Protein AF-A0A3R7DG81-F1 (afdb_monomer_lite)

Radius of gyration: 14.07 Å; chains: 1; bounding box: 36×26×33 Å

Sequence (83 aa):
MSENQIPWSQYDQAYKHIHDRITDLLNSNLTAVKPNKKISRYAFTWNTDGTLSALEGYDGDELLFTLNFTWNSDGTLQQISRS

Secondary structure (DSSP, 8-state):
-------TT-HHHHHHHHHHHHHHHIIIII----TT----EEEEEE-TTS-EEEEEEEETTEEEEEEEEEE-TTS-EEEEEE-

Foldseek 3Di:
DDDPDDPPPPVVVVVVVVVVVVVCVCVPPPDPPPPPADFPDWDWDADPVRHTQKIWTDRVPHTPKIWGWDADPVRHTDDIDID

Structure (mmCIF, N/CA/C/O backbone):
data_AF-A0A3R7DG81-F1
#
_entry.id   AF-A0A3R7DG81-F1
#
loop_
_atom_site.group_PDB
_atom_site.id
_atom_site.type_symbol
_atom_site.label_atom_id
_atom_site.label_alt_id
_atom_site.label_comp_id
_atom_site.label_asym_id
_atom_site.label_entity_id
_atom_site.label_seq_id
_atom_site.pdbx_PDB_ins_code
_atom_site.Cartn_x
_atom_site.Cartn_y
_atom_site.Cartn_z
_atom_site.occupancy
_atom_site.B_iso_or_equiv
_atom_site.auth_seq_id
_atom_site.auth_comp_id
_atom_site.auth_asym_id
_atom_site.auth_atom_id
_atom_site.pdbx_PDB_model_num
ATOM 1 N N . MET A 1 1 ? 21.625 9.623 8.090 1.00 35.19 1 MET A N 1
ATOM 2 C CA . MET A 1 1 ? 20.520 8.703 8.420 1.00 35.19 1 MET A CA 1
ATOM 3 C C . MET A 1 1 ? 20.885 7.377 7.792 1.00 35.19 1 MET A C 1
ATOM 5 O O . MET A 1 1 ? 21.142 7.364 6.599 1.00 35.19 1 MET A O 1
ATOM 9 N N . SER A 1 2 ? 21.062 6.329 8.590 1.00 42.25 2 SER A N 1
ATOM 10 C CA . SER A 1 2 ? 21.513 5.030 8.089 1.00 42.25 2 SER A CA 1
ATOM 11 C C . SER A 1 2 ? 20.315 4.305 7.487 1.00 42.25 2 SER A C 1
ATOM 13 O O . SER A 1 2 ? 19.371 3.986 8.206 1.00 42.25 2 SER A O 1
ATOM 15 N N . GLU A 1 3 ? 20.319 4.101 6.172 1.00 52.19 3 GLU A N 1
ATOM 16 C CA . GLU A 1 3 ? 19.377 3.196 5.521 1.00 52.19 3 GLU A CA 1
ATOM 17 C C . GLU A 1 3 ? 19.649 1.786 6.052 1.00 52.19 3 GLU A C 1
ATOM 19 O O . GLU A 1 3 ? 20.723 1.223 5.833 1.00 52.19 3 GLU A O 1
ATOM 24 N N . ASN A 1 4 ? 18.704 1.232 6.812 1.00 58.66 4 ASN A N 1
ATOM 25 C CA . ASN A 1 4 ? 18.782 -0.146 7.281 1.00 58.66 4 ASN A CA 1
ATOM 26 C C . ASN A 1 4 ? 18.605 -1.080 6.077 1.00 58.66 4 ASN A C 1
ATOM 28 O O . ASN A 1 4 ? 17.489 -1.466 5.736 1.00 58.66 4 ASN A O 1
ATOM 32 N N . GLN A 1 5 ? 19.710 -1.426 5.417 1.00 53.97 5 GLN A N 1
ATOM 33 C CA . GLN A 1 5 ? 19.730 -2.465 4.395 1.00 53.97 5 GLN A CA 1
ATOM 34 C C . GLN A 1 5 ? 19.523 -3.822 5.069 1.00 53.97 5 GLN A C 1
ATOM 36 O O . GLN A 1 5 ? 20.382 -4.308 5.806 1.00 53.97 5 GLN A O 1
ATOM 41 N N . ILE A 1 6 ? 18.357 -4.423 4.841 1.00 56.81 6 ILE A N 1
ATOM 42 C CA . ILE A 1 6 ? 18.029 -5.744 5.374 1.00 56.81 6 ILE A CA 1
ATOM 43 C C . ILE A 1 6 ? 18.627 -6.805 4.436 1.00 56.81 6 ILE A C 1
ATOM 45 O O . ILE A 1 6 ? 18.369 -6.755 3.231 1.00 56.81 6 ILE A O 1
ATOM 49 N N . PRO A 1 7 ? 19.421 -7.766 4.947 1.00 56.31 7 PRO A N 1
ATOM 50 C CA . PRO A 1 7 ? 19.979 -8.848 4.138 1.00 56.31 7 PRO A CA 1
ATOM 51 C C . PRO A 1 7 ? 18.883 -9.637 3.401 1.00 56.31 7 PRO A C 1
ATOM 53 O O . PRO A 1 7 ? 17.845 -9.942 3.990 1.00 56.31 7 PRO A O 1
ATOM 56 N N . TRP A 1 8 ? 19.142 -10.017 2.141 1.00 46.44 8 TRP A N 1
ATOM 57 C CA . TRP A 1 8 ? 18.192 -10.595 1.161 1.00 46.44 8 TRP A CA 1
ATOM 58 C C . TRP A 1 8 ? 17.447 -11.892 1.585 1.00 46.44 8 TRP A C 1
ATOM 60 O O . TRP A 1 8 ? 16.680 -12.453 0.820 1.00 46.44 8 TRP A O 1
ATOM 70 N N . SER A 1 9 ? 17.580 -12.388 2.810 1.00 54.22 9 SER A N 1
ATOM 71 C CA . SER A 1 9 ? 16.877 -13.585 3.302 1.00 54.22 9 SER A CA 1
ATOM 72 C C . SER A 1 9 ? 15.974 -13.333 4.512 1.00 54.22 9 SER A C 1
ATOM 74 O O . SER A 1 9 ? 15.427 -14.280 5.070 1.00 54.22 9 SER A O 1
ATOM 76 N N . GLN A 1 10 ? 15.824 -12.080 4.952 1.00 59.84 10 GLN A N 1
ATOM 77 C CA . GLN A 1 10 ? 15.043 -11.715 6.140 1.00 59.84 10 GLN A CA 1
ATOM 78 C C . GLN A 1 10 ? 13.729 -11.021 5.759 1.00 59.84 10 GLN A C 1
ATOM 80 O O . GLN A 1 10 ? 13.398 -9.955 6.281 1.00 59.84 10 GLN A O 1
ATOM 85 N N . TYR A 1 11 ? 12.974 -11.633 4.840 1.00 60.38 11 TYR A N 1
ATOM 86 C CA . TYR A 1 11 ? 11.698 -11.102 4.353 1.00 60.38 11 TYR A CA 1
ATOM 87 C C . TYR A 1 11 ? 10.707 -10.809 5.485 1.00 60.38 11 TYR A C 1
ATOM 89 O O . TYR A 1 11 ? 10.012 -9.804 5.416 1.00 60.38 11 TYR A O 1
ATOM 97 N N . ASP A 1 12 ? 10.710 -11.597 6.564 1.00 61.56 12 ASP A N 1
ATOM 98 C CA . ASP A 1 12 ? 9.864 -11.347 7.738 1.00 61.56 12 ASP A CA 1
ATOM 99 C C . ASP A 1 12 ? 10.251 -10.067 8.492 1.00 61.56 12 ASP A C 1
ATOM 101 O O . ASP A 1 12 ? 9.384 -9.327 8.953 1.00 61.56 12 ASP A O 1
ATOM 105 N N . GLN A 1 13 ? 11.550 -9.764 8.601 1.00 59.44 13 GLN A N 1
ATOM 106 C CA . GLN A 1 13 ? 12.012 -8.527 9.237 1.00 59.44 13 GLN A CA 1
ATOM 107 C C . GLN A 1 13 ? 11.758 -7.321 8.338 1.00 59.44 13 GLN A C 1
ATOM 109 O O . GLN A 1 13 ? 11.330 -6.280 8.828 1.00 59.44 13 GLN A O 1
ATOM 114 N N . ALA A 1 14 ? 11.952 -7.470 7.025 1.00 60.03 14 ALA A N 1
ATOM 115 C CA . ALA A 1 14 ? 11.588 -6.441 6.057 1.00 60.03 14 ALA A CA 1
ATOM 116 C C . ALA A 1 14 ? 10.082 -6.166 6.072 1.00 60.03 14 ALA A C 1
ATOM 118 O O . ALA A 1 14 ? 9.671 -5.011 6.158 1.00 60.03 14 ALA A O 1
ATOM 119 N N . TYR A 1 15 ? 9.262 -7.217 6.092 1.00 65.88 15 TYR A N 1
ATOM 120 C CA . TYR A 1 15 ? 7.814 -7.110 6.215 1.00 65.88 15 TYR A CA 1
ATOM 121 C C . TYR A 1 15 ? 7.414 -6.429 7.522 1.00 65.88 15 TYR A C 1
ATOM 123 O O . TYR A 1 15 ? 6.608 -5.504 7.497 1.00 65.88 15 TYR A O 1
ATOM 131 N N . LYS A 1 16 ? 8.018 -6.817 8.653 1.00 68.88 16 LYS A N 1
ATOM 132 C CA . LYS A 1 16 ? 7.770 -6.180 9.949 1.00 68.88 16 LYS A CA 1
ATOM 133 C C . LYS A 1 16 ? 8.152 -4.701 9.938 1.00 68.88 16 LYS A C 1
ATOM 135 O O . LYS A 1 16 ? 7.352 -3.879 10.354 1.00 68.88 16 LYS A O 1
ATOM 140 N N . HIS A 1 17 ? 9.321 -4.339 9.416 1.00 66.38 17 HIS A N 1
ATOM 141 C CA . HIS A 1 17 ? 9.735 -2.937 9.334 1.00 66.38 17 HIS A CA 1
ATOM 142 C C . HIS A 1 17 ? 8.813 -2.104 8.439 1.00 66.38 17 HIS A C 1
ATOM 144 O O . HIS A 1 17 ? 8.492 -0.970 8.790 1.00 66.38 17 HIS A O 1
ATOM 150 N N . ILE A 1 18 ? 8.354 -2.662 7.315 1.00 66.75 18 ILE A N 1
ATOM 151 C CA . ILE A 1 18 ? 7.363 -2.017 6.446 1.00 66.75 18 ILE A CA 1
ATOM 152 C C . ILE A 1 18 ? 6.026 -1.873 7.184 1.00 66.75 18 ILE A C 1
ATOM 154 O O . ILE A 1 18 ? 5.452 -0.788 7.194 1.00 66.75 18 ILE A O 1
ATOM 158 N N . HIS A 1 19 ? 5.555 -2.933 7.842 1.00 68.12 19 HIS A N 1
ATOM 159 C CA . HIS A 1 19 ? 4.314 -2.940 8.614 1.00 68.12 19 HIS A CA 1
ATOM 160 C C . HIS A 1 19 ? 4.335 -1.918 9.757 1.00 68.12 19 HIS A C 1
ATOM 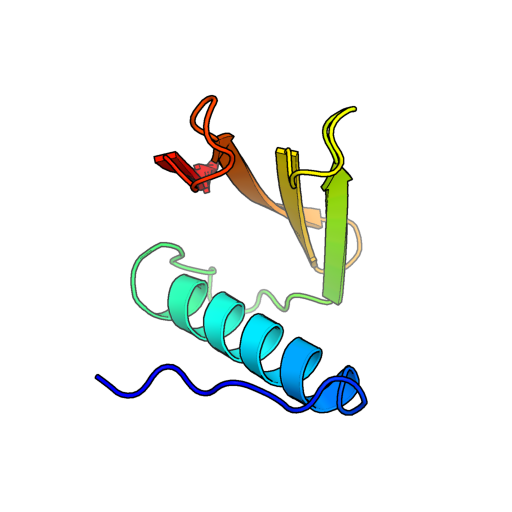162 O O . HIS A 1 19 ? 3.406 -1.119 9.886 1.00 68.12 19 HIS A O 1
ATOM 168 N N . ASP A 1 20 ? 5.405 -1.909 10.549 1.00 67.94 20 ASP A N 1
ATOM 169 C CA . ASP A 1 20 ? 5.606 -0.991 11.668 1.00 67.94 20 ASP A CA 1
ATOM 170 C C . ASP A 1 20 ? 5.692 0.449 11.150 1.00 67.94 20 ASP A C 1
ATOM 172 O O . ASP A 1 20 ? 5.035 1.338 11.683 1.00 67.94 20 ASP A O 1
ATOM 176 N N . ARG A 1 21 ? 6.407 0.689 10.040 1.00 67.44 21 ARG A N 1
ATOM 177 C CA . ARG A 1 21 ? 6.522 2.031 9.456 1.00 67.44 21 ARG A CA 1
ATOM 178 C C . ARG A 1 21 ? 5.207 2.536 8.869 1.00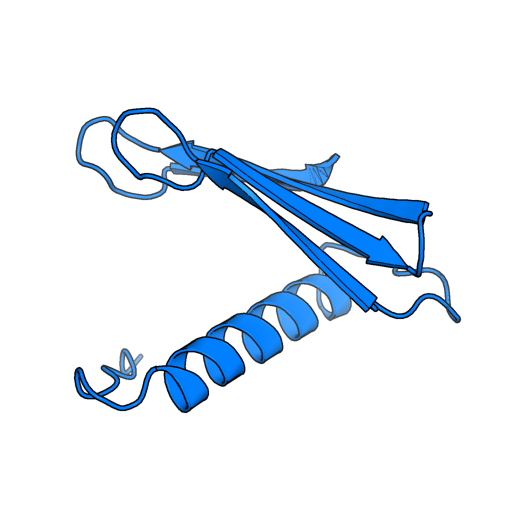 67.44 21 ARG A C 1
ATOM 180 O O . ARG A 1 21 ? 4.910 3.718 9.021 1.00 67.44 21 ARG A O 1
ATOM 187 N N . ILE A 1 22 ? 4.427 1.675 8.216 1.00 65.94 22 ILE A N 1
ATOM 188 C CA . ILE A 1 22 ? 3.075 2.010 7.751 1.00 65.94 22 ILE A CA 1
ATOM 189 C C . ILE A 1 22 ? 2.204 2.344 8.962 1.00 65.94 22 ILE A C 1
ATOM 191 O O . ILE A 1 22 ? 1.598 3.407 8.991 1.00 65.94 22 ILE A O 1
ATOM 195 N N . THR A 1 23 ? 2.208 1.507 9.996 1.00 61.19 23 THR A N 1
ATOM 196 C CA . THR A 1 23 ? 1.432 1.729 11.225 1.00 61.19 23 THR A CA 1
ATOM 197 C C . THR A 1 23 ? 1.810 3.045 11.911 1.00 61.19 23 THR A C 1
ATOM 199 O O . THR A 1 23 ? 0.931 3.831 12.262 1.00 61.19 23 THR A O 1
ATOM 202 N N . ASP A 1 24 ? 3.102 3.347 12.020 1.00 63.03 24 ASP A N 1
ATOM 203 C CA . ASP A 1 24 ? 3.598 4.612 12.564 1.00 63.03 24 ASP A CA 1
ATOM 204 C C . ASP A 1 24 ? 3.205 5.813 11.700 1.00 63.03 24 ASP A C 1
ATOM 206 O O . ASP A 1 24 ? 2.813 6.848 12.234 1.00 63.03 24 ASP A O 1
ATOM 210 N N . LEU A 1 25 ? 3.284 5.715 10.368 1.00 58.59 25 LEU A N 1
ATOM 211 C CA . LEU A 1 25 ? 2.859 6.789 9.458 1.00 58.59 25 LEU A CA 1
ATOM 212 C C . LEU A 1 25 ? 1.357 7.062 9.565 1.00 58.59 25 LEU A C 1
ATOM 214 O O . LEU A 1 25 ? 0.931 8.222 9.563 1.00 58.59 25 LEU A O 1
ATOM 218 N N . LEU A 1 26 ? 0.564 6.001 9.701 1.00 57.38 26 LEU A N 1
ATOM 219 C CA . LEU A 1 26 ? -0.868 6.116 9.919 1.00 57.38 26 LEU A CA 1
ATOM 220 C C . LEU A 1 26 ? -1.128 6.811 11.265 1.00 57.38 26 LEU A C 1
ATOM 222 O O . LEU A 1 26 ? -1.832 7.822 11.294 1.00 57.38 26 LEU A O 1
ATOM 226 N N . ASN A 1 27 ? -0.485 6.369 12.346 1.00 57.12 27 ASN A N 1
ATOM 227 C CA . ASN A 1 27 ? -0.679 6.930 13.686 1.00 57.12 27 ASN A CA 1
ATOM 228 C C . ASN A 1 27 ? -0.125 8.353 13.867 1.00 57.12 27 ASN A C 1
ATOM 230 O O . ASN A 1 27 ? -0.625 9.093 14.711 1.00 57.12 27 ASN A O 1
ATOM 234 N N . SER A 1 28 ? 0.920 8.736 13.127 1.00 52.47 28 SER A N 1
ATOM 235 C CA . SER A 1 28 ? 1.664 9.969 13.412 1.00 52.47 28 SER A CA 1
ATOM 236 C C . SER A 1 28 ? 1.156 11.206 12.686 1.00 52.47 28 SER A C 1
ATOM 238 O O . SER A 1 28 ? 1.262 12.273 13.275 1.00 52.47 28 SER A O 1
ATOM 240 N N . ASN A 1 29 ? 0.630 11.124 11.455 1.00 48.94 29 ASN A N 1
ATOM 241 C CA . ASN A 1 29 ? 0.252 12.353 10.728 1.00 48.94 29 ASN A CA 1
ATOM 242 C C . ASN A 1 29 ? -0.747 12.207 9.571 1.00 48.94 29 ASN A C 1
ATOM 244 O O . ASN A 1 29 ? -1.159 13.223 9.016 1.00 48.94 29 ASN A O 1
ATOM 248 N N . LEU A 1 30 ? -1.156 10.995 9.181 1.00 47.91 30 LEU A N 1
ATOM 249 C CA . LEU A 1 30 ? -2.076 10.826 8.045 1.00 47.91 30 LEU A CA 1
ATOM 250 C C . LEU A 1 30 ? -3.421 10.238 8.421 1.00 47.91 30 LEU A C 1
ATOM 252 O O . LEU A 1 30 ? -4.369 10.385 7.648 1.00 47.91 30 LEU A O 1
ATOM 256 N N . THR A 1 31 ? -3.540 9.602 9.586 1.00 46.72 31 THR A N 1
ATOM 257 C CA . THR A 1 31 ? -4.794 9.006 10.020 1.00 46.72 31 THR A CA 1
ATOM 258 C C . THR A 1 31 ? -5.081 9.364 11.470 1.00 46.72 31 THR A C 1
ATOM 260 O O . THR A 1 31 ? -4.528 8.807 12.409 1.00 46.72 31 THR A O 1
ATOM 263 N N . ALA A 1 32 ? -6.054 10.244 11.674 1.00 46.12 32 ALA A N 1
ATOM 264 C CA . ALA A 1 32 ? -6.948 10.038 12.798 1.00 46.12 32 ALA A CA 1
ATOM 265 C C . ALA A 1 32 ? -7.690 8.716 12.525 1.00 46.12 32 ALA A C 1
ATOM 267 O O . ALA A 1 32 ? -8.815 8.723 12.022 1.00 46.12 32 ALA A O 1
ATOM 268 N N . VAL A 1 33 ? -7.038 7.563 12.743 1.00 50.03 33 VAL A N 1
ATOM 269 C CA . VAL A 1 33 ? -7.773 6.307 12.889 1.00 50.03 33 VAL A CA 1
ATOM 270 C C . VAL A 1 33 ? -8.702 6.568 14.062 1.00 50.03 33 VAL A C 1
ATOM 272 O O . VAL A 1 33 ? -8.244 6.846 15.171 1.00 50.03 33 VAL A O 1
ATOM 275 N N . LYS A 1 34 ? -10.012 6.592 13.796 1.00 50.66 34 LYS A N 1
ATOM 276 C CA . LYS A 1 34 ? -11.012 6.753 14.850 1.00 50.66 34 LYS A CA 1
ATOM 277 C C . LYS A 1 34 ?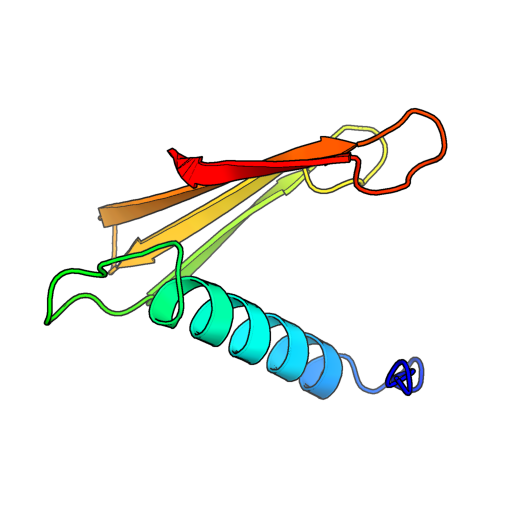 -10.674 5.741 15.953 1.00 50.66 34 LYS A C 1
ATOM 279 O O . LYS A 1 34 ? -10.434 4.578 15.613 1.00 50.66 34 LYS A O 1
ATOM 284 N N . PRO A 1 35 ? -10.616 6.150 17.232 1.00 47.38 35 PRO A N 1
ATOM 285 C CA . PRO A 1 35 ? -10.348 5.210 18.314 1.00 47.38 35 PRO A CA 1
ATOM 286 C C . PRO A 1 35 ? -11.302 4.011 18.167 1.00 47.38 35 PRO A C 1
ATOM 288 O O . PRO A 1 35 ? -12.498 4.223 17.975 1.00 47.38 35 PRO A O 1
ATOM 291 N N . ASN A 1 36 ? -10.752 2.788 18.189 1.00 61.38 36 ASN A N 1
ATOM 292 C CA . ASN A 1 36 ? -11.391 1.477 17.929 1.00 61.38 36 ASN A CA 1
ATOM 293 C C . ASN A 1 36 ? -11.367 0.883 16.503 1.00 61.38 36 ASN A C 1
ATOM 295 O O . ASN A 1 36 ? -12.102 -0.073 16.269 1.00 61.38 36 ASN A O 1
ATOM 299 N N . LYS A 1 37 ? -10.535 1.342 15.561 1.00 64.44 37 LYS A N 1
ATOM 300 C CA . LYS A 1 37 ? -10.310 0.583 14.309 1.00 64.44 37 LYS A CA 1
ATOM 301 C C . LYS A 1 37 ? -8.966 -0.140 14.322 1.00 64.44 37 LYS A C 1
ATOM 303 O O . LYS A 1 37 ? -7.946 0.465 14.656 1.00 64.44 37 LYS A O 1
ATOM 308 N N . LYS A 1 38 ? -8.964 -1.427 13.962 1.00 73.69 38 LYS A N 1
ATOM 309 C CA . LYS A 1 38 ? -7.756 -2.260 13.860 1.00 73.69 38 LYS A CA 1
ATOM 310 C C . LYS A 1 38 ? -7.547 -2.675 12.411 1.00 73.69 38 LYS A 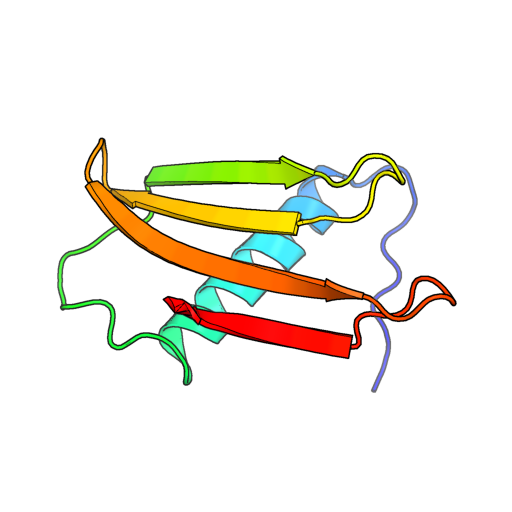C 1
ATOM 312 O O . LYS A 1 38 ? -8.442 -3.224 11.784 1.00 73.69 38 LYS A O 1
ATOM 317 N N . ILE A 1 39 ? -6.336 -2.493 11.890 1.00 77.62 39 ILE A N 1
ATOM 318 C CA . ILE A 1 39 ? -6.011 -3.038 10.571 1.00 77.62 39 ILE A CA 1
ATOM 319 C C . ILE A 1 39 ? -5.901 -4.559 10.685 1.00 77.62 39 ILE A C 1
ATOM 321 O O . ILE A 1 39 ? -5.034 -5.093 11.377 1.00 77.62 39 ILE A O 1
ATOM 325 N N . SER A 1 40 ? -6.817 -5.247 10.021 1.00 84.44 40 SER A N 1
ATOM 326 C CA . SER A 1 40 ? -6.923 -6.705 9.963 1.00 84.44 40 SER A CA 1
ATOM 327 C C . SER A 1 40 ? -6.321 -7.289 8.683 1.00 84.44 40 SER A C 1
ATOM 329 O O . SER A 1 40 ? -5.850 -8.425 8.692 1.00 84.44 40 SER A O 1
ATOM 331 N N . ARG A 1 41 ? -6.321 -6.515 7.588 1.00 84.88 41 ARG A N 1
ATOM 332 C CA . ARG A 1 41 ? -5.861 -6.944 6.264 1.00 84.88 41 ARG A CA 1
ATOM 333 C C . ARG A 1 41 ? -5.358 -5.756 5.450 1.00 84.88 41 ARG A C 1
ATOM 335 O O . ARG A 1 41 ? -5.915 -4.663 5.533 1.00 84.88 41 ARG A O 1
ATOM 342 N N . TYR A 1 42 ? -4.354 -6.023 4.619 1.00 85.25 42 TYR A N 1
ATOM 343 C CA . TYR A 1 42 ? -3.926 -5.141 3.538 1.00 85.25 42 TYR A CA 1
ATOM 344 C C . TYR A 1 42 ? -4.221 -5.787 2.185 1.00 85.25 42 TYR A C 1
ATOM 346 O O . TYR A 1 42 ? -4.014 -6.994 2.025 1.00 85.25 42 TYR A O 1
ATOM 354 N N . ALA A 1 43 ? -4.682 -4.995 1.222 1.00 88.50 43 ALA A N 1
ATOM 355 C CA . ALA A 1 43 ? -4.724 -5.382 -0.184 1.00 88.50 43 ALA A CA 1
ATOM 356 C C . ALA A 1 43 ? -3.756 -4.507 -0.982 1.00 88.50 43 ALA A C 1
ATOM 358 O O . ALA A 1 43 ? -3.617 -3.315 -0.715 1.00 88.50 43 ALA A O 1
ATOM 359 N N . PHE A 1 44 ? -3.068 -5.127 -1.937 1.00 90.88 44 PHE A N 1
ATOM 360 C CA . PHE A 1 44 ? -2.061 -4.479 -2.766 1.00 90.88 44 PHE A CA 1
ATOM 361 C C . PHE A 1 44 ? -2.483 -4.597 -4.223 1.00 90.88 44 PHE A C 1
ATOM 363 O O . PHE A 1 44 ? -2.712 -5.705 -4.712 1.00 90.88 44 PHE A O 1
ATOM 370 N N . THR A 1 45 ? -2.542 -3.464 -4.910 1.00 92.06 45 THR A N 1
ATOM 371 C CA . THR A 1 45 ? -2.729 -3.407 -6.360 1.00 92.06 45 THR A CA 1
ATOM 372 C C . THR A 1 45 ? -1.423 -2.964 -6.987 1.00 92.06 45 THR A C 1
ATOM 374 O O . THR A 1 45 ? -0.851 -1.961 -6.569 1.00 92.06 45 THR A O 1
ATOM 377 N N . TRP A 1 46 ? -0.953 -3.696 -7.992 1.00 90.06 46 TRP A N 1
ATOM 378 C CA . TRP A 1 46 ? 0.322 -3.450 -8.662 1.00 90.06 46 TRP A CA 1
ATOM 379 C C . TRP A 1 46 ? 0.088 -2.927 -10.080 1.00 90.06 46 TRP A C 1
ATOM 381 O O . TRP A 1 46 ? -0.845 -3.357 -10.760 1.00 90.06 46 TRP A O 1
ATOM 391 N N . ASN A 1 47 ? 0.940 -2.008 -10.523 1.00 88.81 47 ASN A N 1
ATOM 392 C CA . ASN A 1 47 ? 1.023 -1.591 -11.917 1.00 88.81 47 ASN A CA 1
ATOM 393 C C . ASN A 1 47 ? 1.644 -2.715 -12.767 1.00 88.81 47 ASN A C 1
ATOM 395 O O . ASN A 1 47 ? 2.271 -3.645 -12.255 1.00 88.81 47 ASN A O 1
ATOM 399 N N . THR A 1 48 ? 1.508 -2.620 -14.091 1.00 88.06 48 THR A N 1
ATOM 400 C CA . THR A 1 48 ? 2.051 -3.619 -15.033 1.00 88.06 48 THR A CA 1
ATOM 401 C C . THR A 1 48 ? 3.576 -3.719 -15.012 1.00 88.06 48 THR A C 1
ATOM 403 O O . THR A 1 48 ? 4.123 -4.740 -15.418 1.00 88.06 48 THR A O 1
ATOM 406 N N . ASP A 1 49 ? 4.260 -2.670 -14.557 1.00 83.75 49 ASP A N 1
ATOM 407 C CA . ASP A 1 49 ? 5.717 -2.616 -14.399 1.00 83.75 49 ASP A CA 1
ATOM 408 C C . ASP A 1 49 ? 6.207 -3.201 -13.059 1.00 83.75 49 ASP A C 1
ATOM 410 O O . ASP A 1 49 ? 7.408 -3.226 -12.798 1.00 83.75 49 ASP A O 1
ATOM 414 N N . GLY A 1 50 ? 5.291 -3.687 -12.214 1.00 82.38 50 GLY A N 1
ATOM 415 C CA . GLY A 1 50 ? 5.598 -4.256 -10.903 1.00 82.38 50 GLY A CA 1
ATOM 416 C C . GLY A 1 50 ? 5.729 -3.230 -9.776 1.00 82.38 50 GLY A C 1
ATOM 417 O O . GLY A 1 50 ? 5.970 -3.626 -8.636 1.00 82.38 50 GLY A O 1
ATOM 418 N N . THR A 1 51 ? 5.543 -1.933 -10.043 1.00 85.88 51 THR A N 1
ATOM 419 C CA . THR A 1 51 ? 5.461 -0.912 -8.987 1.00 85.88 51 THR A CA 1
ATOM 420 C C . THR A 1 51 ? 4.109 -0.971 -8.273 1.00 85.88 51 THR A C 1
ATOM 422 O O . THR A 1 51 ? 3.099 -1.396 -8.838 1.00 85.88 51 THR A O 1
ATOM 425 N N . LEU A 1 52 ? 4.063 -0.580 -6.997 1.00 87.50 52 LEU A N 1
ATOM 426 C CA . LEU A 1 52 ? 2.818 -0.611 -6.227 1.00 87.50 52 LEU A CA 1
ATOM 427 C C . LEU A 1 52 ? 1.907 0.532 -6.680 1.00 87.50 52 LEU A C 1
ATOM 429 O O . LEU A 1 52 ? 2.318 1.677 -6.627 1.00 87.50 52 LEU A O 1
ATOM 433 N N . SER A 1 53 ? 0.680 0.250 -7.096 1.00 91.62 53 SER A N 1
ATOM 434 C CA . SER A 1 53 ? -0.294 1.267 -7.512 1.00 91.62 53 SER A CA 1
ATOM 435 C C . SER A 1 53 ? -1.105 1.778 -6.321 1.00 91.62 53 SER A C 1
ATOM 437 O O . SER A 1 53 ? -1.214 2.982 -6.087 1.00 91.62 53 SER A O 1
ATOM 439 N N . ALA A 1 54 ? -1.625 0.845 -5.518 1.00 91.50 54 ALA A N 1
ATOM 440 C CA . ALA A 1 54 ? -2.448 1.159 -4.360 1.00 91.50 54 ALA A CA 1
ATOM 441 C C . ALA A 1 54 ? -2.249 0.161 -3.214 1.00 91.50 54 ALA A C 1
ATOM 443 O O . ALA A 1 54 ? -2.006 -1.029 -3.435 1.00 91.50 54 ALA A O 1
ATOM 444 N N . LEU A 1 55 ? -2.395 0.664 -1.988 1.00 89.44 55 LEU A N 1
ATOM 445 C CA . LEU A 1 55 ? -2.466 -0.109 -0.754 1.00 89.44 55 LEU A CA 1
ATOM 446 C C . LEU A 1 55 ? -3.746 0.254 -0.011 1.00 89.44 55 LEU A C 1
ATOM 448 O O . LEU A 1 55 ? -3.929 1.391 0.419 1.00 89.44 55 LEU A O 1
ATOM 452 N N . GLU A 1 56 ? -4.606 -0.731 0.183 1.00 90.25 56 GLU A N 1
ATOM 453 C CA . GLU A 1 56 ? -5.870 -0.588 0.896 1.00 90.25 56 GLU A CA 1
ATOM 454 C C . GLU A 1 56 ? -5.759 -1.249 2.272 1.00 90.25 56 GLU A C 1
ATOM 456 O O . GLU A 1 56 ? -5.296 -2.388 2.386 1.00 90.25 56 GLU A O 1
ATOM 461 N N . GLY A 1 57 ? -6.166 -0.541 3.326 1.00 86.38 57 GLY A N 1
ATOM 462 C CA . GLY A 1 57 ? -6.194 -1.059 4.696 1.00 86.38 57 GLY A CA 1
ATOM 463 C C . GLY A 1 57 ? -7.620 -1.326 5.164 1.00 86.38 57 GLY A C 1
ATOM 464 O O . GLY A 1 57 ? -8.467 -0.442 5.051 1.00 86.38 57 GLY A O 1
ATOM 465 N N . TYR A 1 58 ? -7.878 -2.509 5.732 1.00 85.44 58 TYR A N 1
ATOM 466 C CA . TYR A 1 58 ? -9.220 -2.936 6.151 1.00 85.44 58 TYR A CA 1
ATOM 467 C C . TYR A 1 58 ? -9.312 -3.336 7.628 1.00 85.44 58 TYR A C 1
ATOM 469 O O . TYR A 1 58 ? -8.387 -3.954 8.163 1.00 85.44 58 TYR A O 1
ATOM 477 N N . ASP A 1 59 ? -10.466 -3.093 8.252 1.00 84.69 59 ASP A N 1
ATOM 478 C CA . ASP A 1 59 ? -10.907 -3.705 9.518 1.00 84.69 59 ASP A CA 1
ATOM 479 C C . ASP A 1 59 ? -12.064 -4.676 9.235 1.00 84.69 59 ASP A C 1
ATOM 481 O O . ASP A 1 59 ? -13.181 -4.261 8.924 1.00 84.69 59 ASP A O 1
ATOM 485 N N . GLY A 1 60 ? -11.781 -5.979 9.242 1.00 86.56 60 GLY A N 1
ATOM 486 C CA . GLY A 1 60 ? -12.646 -6.985 8.635 1.00 86.56 60 GLY A CA 1
ATOM 487 C C . GLY A 1 60 ? -12.852 -6.700 7.145 1.00 86.56 60 GLY A C 1
ATOM 488 O O . GLY A 1 60 ? -11.899 -6.707 6.360 1.00 86.56 60 GLY A O 1
ATOM 489 N N . ASP A 1 61 ? -14.102 -6.419 6.780 1.00 89.19 61 ASP A N 1
ATOM 490 C CA . ASP A 1 61 ? -14.513 -6.071 5.415 1.00 89.19 61 ASP A CA 1
ATOM 491 C C . ASP A 1 61 ? -14.602 -4.549 5.178 1.00 89.19 61 ASP A C 1
ATOM 493 O O . ASP A 1 61 ? -14.818 -4.108 4.049 1.00 89.19 61 ASP A O 1
ATOM 497 N N . GLU A 1 62 ? -14.420 -3.721 6.213 1.00 88.31 62 GLU A N 1
ATOM 498 C CA . GLU A 1 62 ? -14.505 -2.260 6.105 1.00 88.31 62 GLU A CA 1
ATOM 499 C C . GLU A 1 62 ? -13.186 -1.662 5.612 1.00 88.31 62 GLU A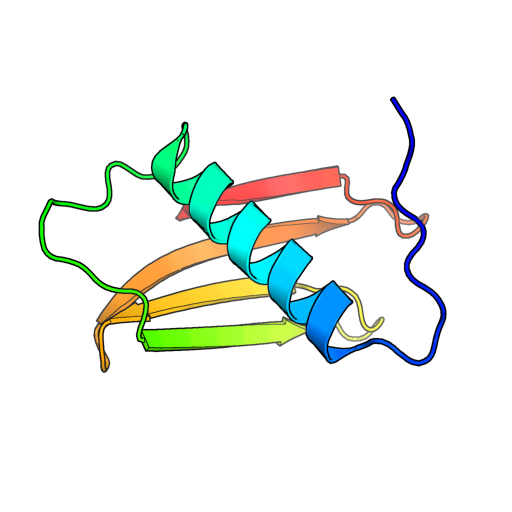 C 1
ATOM 501 O O . GLU A 1 62 ? -12.153 -1.807 6.265 1.00 88.31 62 GLU A O 1
ATOM 506 N N . LEU A 1 63 ? -13.223 -0.939 4.488 1.00 88.38 63 LEU A N 1
ATOM 507 C CA . LEU A 1 63 ? -12.090 -0.153 3.999 1.00 88.38 63 LEU A CA 1
ATOM 508 C C . LEU A 1 63 ? -11.870 1.066 4.905 1.00 88.38 63 LEU A C 1
ATOM 510 O O . LEU A 1 63 ? -12.716 1.955 4.985 1.00 88.38 63 LEU A O 1
ATOM 514 N N . LEU A 1 64 ? -10.716 1.124 5.566 1.00 85.06 64 LEU A N 1
ATOM 515 C CA . LEU A 1 64 ? -10.334 2.233 6.443 1.00 85.06 64 LEU A CA 1
ATOM 516 C C . LEU A 1 64 ? -9.625 3.363 5.691 1.00 85.06 64 LEU A C 1
ATOM 518 O O . LEU A 1 64 ? -9.701 4.527 6.099 1.00 85.06 64 LEU A O 1
ATOM 522 N N . PHE A 1 65 ? -8.853 3.013 4.662 1.00 83.62 65 PHE A N 1
ATOM 523 C CA . PHE A 1 65 ? -8.140 3.956 3.806 1.00 83.62 65 PHE A CA 1
ATOM 524 C C . PHE A 1 65 ? -7.595 3.284 2.554 1.00 83.62 65 PHE A C 1
ATOM 526 O O . PHE A 1 65 ? -7.302 2.087 2.559 1.00 83.62 65 PHE A O 1
ATOM 533 N N . THR A 1 66 ? -7.331 4.112 1.549 1.00 88.06 66 THR A N 1
ATOM 534 C CA . THR A 1 66 ? -6.485 3.761 0.407 1.00 88.06 66 THR A CA 1
ATOM 535 C C . THR A 1 66 ? -5.290 4.705 0.345 1.00 88.06 66 THR A C 1
ATOM 537 O O . THR A 1 66 ? -5.445 5.921 0.459 1.00 88.06 66 THR A O 1
ATOM 540 N N . LEU A 1 67 ? -4.091 4.152 0.177 1.00 88.25 67 LEU A N 1
ATOM 541 C CA . LEU A 1 67 ? -2.886 4.882 -0.202 1.00 88.25 67 LEU A CA 1
ATOM 542 C C . LEU A 1 67 ? -2.628 4.642 -1.686 1.00 88.25 67 LEU A C 1
ATOM 544 O O . LEU A 1 67 ? -2.426 3.501 -2.091 1.00 88.25 67 LEU A O 1
ATOM 548 N N . ASN A 1 68 ? -2.614 5.706 -2.479 1.00 90.31 68 ASN A N 1
ATOM 549 C CA . ASN A 1 68 ? -2.283 5.665 -3.898 1.00 90.31 68 ASN A CA 1
ATOM 550 C C . ASN A 1 68 ? -0.841 6.126 -4.091 1.00 90.31 68 ASN A C 1
ATOM 552 O O . ASN A 1 68 ? -0.419 7.117 -3.488 1.00 90.31 68 ASN A O 1
ATOM 556 N N . PHE A 1 69 ? -0.101 5.412 -4.930 1.00 90.06 69 PHE A N 1
ATOM 557 C CA . PHE A 1 69 ? 1.319 5.635 -5.161 1.00 90.06 69 PHE A CA 1
ATOM 558 C C . PHE A 1 69 ? 1.532 6.081 -6.605 1.00 90.06 69 PHE A C 1
ATOM 560 O O . PHE A 1 69 ? 1.194 5.370 -7.552 1.00 90.06 69 PHE A O 1
ATOM 567 N N . THR A 1 70 ? 2.131 7.255 -6.763 1.00 89.62 70 THR A N 1
ATOM 568 C CA . THR A 1 70 ? 2.552 7.777 -8.062 1.00 89.62 70 THR A CA 1
ATOM 569 C C . THR A 1 70 ? 4.060 7.633 -8.174 1.00 89.62 70 THR A C 1
ATOM 571 O O . THR A 1 70 ? 4.797 8.071 -7.287 1.00 89.62 70 THR A O 1
ATOM 574 N N . TRP A 1 71 ? 4.521 7.037 -9.270 1.00 88.94 71 TRP A N 1
ATOM 575 C CA . TRP A 1 71 ? 5.935 6.797 -9.542 1.00 88.94 71 TRP A CA 1
ATOM 576 C C . TRP A 1 71 ? 6.422 7.696 -10.670 1.00 88.94 71 TRP A C 1
ATOM 578 O O . TRP A 1 71 ? 5.687 7.995 -11.612 1.00 88.94 71 TRP A O 1
ATOM 588 N N . ASN A 1 72 ? 7.678 8.113 -10.575 1.00 88.12 72 ASN A N 1
ATOM 589 C CA . ASN A 1 72 ? 8.385 8.737 -11.679 1.00 88.12 72 ASN A CA 1
ATOM 590 C C . ASN A 1 72 ? 8.760 7.675 -12.725 1.00 88.12 72 ASN A C 1
ATOM 592 O O . ASN A 1 72 ? 8.838 6.480 -12.435 1.00 88.12 72 ASN A O 1
ATOM 596 N N . SER A 1 73 ? 9.073 8.115 -13.943 1.00 87.56 73 SER A N 1
ATOM 597 C CA . SER A 1 73 ? 9.500 7.223 -15.032 1.00 87.56 73 SER A CA 1
ATOM 598 C C . SER A 1 73 ? 10.830 6.507 -14.773 1.00 87.56 73 SER A C 1
ATOM 600 O O . SER A 1 73 ? 11.142 5.540 -15.459 1.00 87.56 73 SER A O 1
ATOM 602 N N . ASP A 1 74 ? 11.630 6.991 -13.822 1.00 85.56 74 ASP A N 1
ATOM 603 C CA . ASP A 1 74 ? 12.888 6.366 -13.397 1.00 85.56 74 ASP A CA 1
ATOM 604 C C . ASP A 1 74 ? 12.692 5.287 -12.312 1.00 85.56 74 ASP A C 1
ATOM 606 O O . ASP A 1 74 ? 13.668 4.714 -11.829 1.00 85.56 74 ASP A O 1
ATOM 610 N N . GLY A 1 75 ? 11.442 5.004 -11.928 1.00 75.94 75 GLY A N 1
ATOM 611 C CA . GLY A 1 75 ? 11.092 4.020 -10.905 1.00 75.94 75 GLY A CA 1
ATOM 612 C C . GLY A 1 75 ? 11.188 4.541 -9.469 1.00 75.94 75 GLY A C 1
ATOM 613 O O . GLY A 1 75 ? 10.940 3.785 -8.530 1.00 75.94 75 GLY A O 1
ATOM 614 N N . THR A 1 76 ? 11.518 5.819 -9.262 1.00 85.56 76 THR A N 1
ATOM 615 C CA . THR A 1 76 ? 11.491 6.431 -7.928 1.00 85.56 76 THR A CA 1
ATOM 616 C C . THR A 1 76 ? 10.070 6.830 -7.532 1.00 85.56 76 THR A C 1
ATOM 618 O O . THR A 1 76 ? 9.241 7.200 -8.366 1.00 85.56 76 THR A O 1
ATOM 621 N N . LEU A 1 77 ? 9.764 6.754 -6.235 1.00 83.31 77 LEU A N 1
ATOM 622 C CA . LEU A 1 77 ? 8.459 7.154 -5.718 1.00 83.31 77 LEU A CA 1
ATOM 623 C C . LEU A 1 77 ? 8.317 8.680 -5.784 1.00 83.31 77 LEU A C 1
ATOM 625 O O . LEU A 1 77 ? 9.072 9.404 -5.135 1.00 83.31 77 LEU A O 1
ATOM 629 N N . GLN A 1 78 ? 7.325 9.161 -6.532 1.00 88.44 78 GLN A N 1
ATOM 630 C CA . GLN A 1 78 ? 7.039 10.588 -6.662 1.00 88.44 78 GLN A CA 1
ATOM 631 C C . GLN A 1 78 ? 6.177 11.084 -5.502 1.00 88.44 78 GLN A C 1
ATOM 633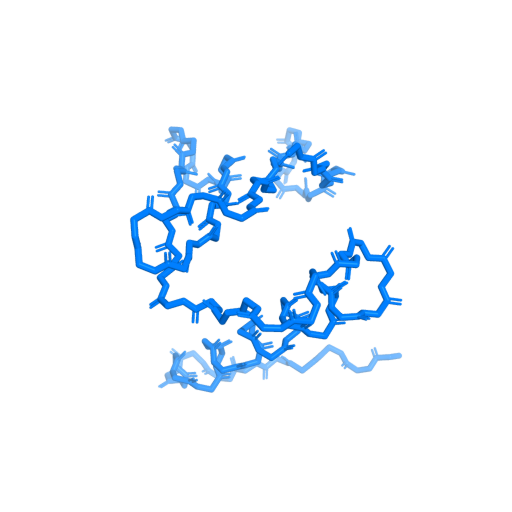 O O . GLN A 1 78 ? 6.486 12.096 -4.873 1.00 88.44 78 GLN A O 1
ATOM 638 N N . GLN A 1 79 ? 5.072 10.386 -5.235 1.00 86.25 79 GLN A N 1
ATOM 639 C CA . GLN A 1 79 ? 4.068 10.834 -4.279 1.00 86.25 79 GLN A CA 1
ATOM 640 C C . GLN A 1 79 ? 3.263 9.664 -3.716 1.00 86.25 79 GLN A C 1
ATOM 642 O O . GLN A 1 79 ? 2.984 8.690 -4.411 1.00 86.25 79 GLN A O 1
ATOM 647 N N . ILE A 1 80 ? 2.830 9.815 -2.462 1.00 87.94 80 ILE A N 1
ATOM 648 C CA . ILE A 1 80 ? 1.766 9.009 -1.859 1.00 87.94 80 ILE A CA 1
ATOM 649 C C . ILE A 1 80 ? 0.604 9.942 -1.517 1.00 87.94 80 ILE A C 1
ATOM 651 O O . ILE A 1 80 ? 0.812 10.984 -0.889 1.00 87.94 80 ILE A O 1
ATOM 655 N N . SER A 1 81 ? -0.612 9.579 -1.913 1.00 86.81 81 SER A N 1
ATOM 656 C CA . SER A 1 81 ? -1.841 10.281 -1.531 1.00 86.81 81 SER A CA 1
ATOM 657 C C . SER A 1 81 ? -2.807 9.337 -0.818 1.00 86.81 81 SER A C 1
ATOM 659 O O . SER A 1 81 ? -2.793 8.131 -1.051 1.00 86.81 81 SER A O 1
ATOM 661 N N . ARG A 1 82 ? -3.632 9.879 0.083 1.00 85.75 82 ARG A N 1
ATOM 662 C CA . ARG A 1 82 ? -4.638 9.114 0.830 1.00 85.75 82 ARG A CA 1
ATOM 663 C C . ARG A 1 82 ? -6.043 9.503 0.379 1.00 85.75 82 ARG A C 1
ATOM 665 O O . ARG A 1 82 ? -6.319 10.695 0.243 1.00 85.75 82 ARG A O 1
ATOM 672 N N . SER A 1 83 ? -6.914 8.509 0.223 1.00 79.81 83 SER A N 1
ATOM 673 C CA . SER A 1 83 ? -8.365 8.657 0.037 1.00 79.81 83 SER A CA 1
ATOM 674 C C . SER A 1 83 ? -9.141 7.791 1.019 1.00 79.81 83 SER A C 1
ATOM 676 O O . SER A 1 83 ? -8.646 6.678 1.333 1.00 79.81 83 SER A O 1
#

pLDDT: mean 73.36, std 15.92, range [35.19, 92.06]